Protein AF-A0A9D1Q5Z6-F1 (afdb_monomer)

Organism: NCBI:txid2838621

Mean predicted aligned error: 11.64 Å

Structure (mmCIF, N/CA/C/O backbone):
data_AF-A0A9D1Q5Z6-F1
#
_entry.id   AF-A0A9D1Q5Z6-F1
#
loop_
_atom_site.group_PDB
_atom_site.id
_atom_site.type_symbol
_atom_site.label_atom_id
_atom_site.label_alt_id
_atom_site.label_comp_id
_atom_site.label_asym_id
_atom_site.label_entity_id
_atom_site.label_seq_id
_atom_site.pdbx_PDB_ins_code
_atom_site.Cartn_x
_atom_site.Cartn_y
_atom_site.Cartn_z
_atom_site.occupancy
_atom_site.B_iso_or_equiv
_atom_site.auth_seq_id
_atom_site.auth_comp_id
_atom_site.auth_asym_id
_atom_site.auth_atom_id
_atom_site.pdbx_PDB_model_num
ATOM 1 N N . MET A 1 1 ? -5.722 10.533 19.595 1.00 51.44 1 MET A N 1
ATOM 2 C CA . MET A 1 1 ? -4.584 10.544 18.646 1.00 51.44 1 MET A CA 1
ATOM 3 C C . MET A 1 1 ? -5.113 10.139 17.275 1.00 51.44 1 MET A C 1
ATOM 5 O O . MET A 1 1 ? -5.859 9.169 17.206 1.00 51.44 1 MET A O 1
ATOM 9 N N . ASN A 1 2 ? -4.843 10.920 16.226 1.00 66.69 2 ASN A N 1
ATOM 10 C CA . ASN A 1 2 ? -5.513 10.837 14.918 1.00 66.69 2 ASN A CA 1
ATOM 11 C C . ASN A 1 2 ? -5.148 9.559 14.137 1.00 66.69 2 ASN A C 1
ATOM 13 O O . ASN A 1 2 ? -4.464 9.622 13.119 1.00 66.69 2 ASN A O 1
ATOM 17 N N . TYR A 1 3 ? -5.621 8.396 14.593 1.00 69.75 3 TYR A N 1
ATOM 18 C CA . TYR A 1 3 ? -5.391 7.090 13.962 1.00 69.75 3 TYR A CA 1
ATOM 19 C C . TYR A 1 3 ? -5.806 7.080 12.486 1.00 69.75 3 TYR A C 1
ATOM 21 O O . TYR A 1 3 ? -5.167 6.422 11.674 1.00 69.75 3 TYR A O 1
ATOM 29 N N . ARG A 1 4 ? -6.818 7.881 12.124 1.00 67.44 4 ARG A N 1
ATOM 30 C CA . ARG A 1 4 ? -7.235 8.119 10.735 1.00 67.44 4 ARG A CA 1
ATOM 31 C C . ARG A 1 4 ? -6.081 8.656 9.883 1.00 67.44 4 ARG A C 1
ATOM 33 O O . ARG A 1 4 ? -5.838 8.133 8.809 1.00 67.44 4 ARG A O 1
ATOM 40 N N . LEU A 1 5 ? -5.349 9.648 10.391 1.00 72.56 5 LEU A N 1
ATOM 41 C CA . LEU A 1 5 ? -4.246 10.308 9.687 1.00 72.56 5 LEU A CA 1
ATOM 42 C C . LEU A 1 5 ? -3.028 9.378 9.575 1.00 72.56 5 LEU A C 1
ATOM 44 O O . LEU A 1 5 ? -2.400 9.309 8.522 1.00 72.56 5 LEU A O 1
ATOM 48 N N . LEU A 1 6 ? -2.759 8.588 10.621 1.00 76.62 6 LEU A N 1
ATOM 49 C CA . LEU A 1 6 ? -1.710 7.566 10.604 1.00 76.62 6 LEU A CA 1
ATOM 50 C C . LEU A 1 6 ? -1.993 6.476 9.555 1.00 76.62 6 LEU A C 1
ATOM 52 O O . LEU A 1 6 ? -1.105 6.126 8.784 1.00 76.62 6 LEU A O 1
ATOM 56 N N . LEU A 1 7 ? -3.237 5.987 9.491 1.00 74.25 7 LEU A N 1
ATOM 57 C CA . LEU A 1 7 ? -3.678 5.015 8.486 1.00 74.25 7 LEU A CA 1
ATOM 58 C C . LEU A 1 7 ? -3.581 5.586 7.072 1.00 74.25 7 LEU A C 1
ATOM 60 O O . LEU A 1 7 ? -3.048 4.914 6.196 1.00 74.25 7 LEU A O 1
ATOM 64 N N . THR A 1 8 ? -4.003 6.837 6.865 1.00 75.94 8 THR A N 1
ATOM 65 C CA . THR A 1 8 ? -3.881 7.519 5.569 1.00 75.94 8 THR A CA 1
ATOM 66 C C . THR A 1 8 ? -2.425 7.610 5.107 1.00 75.94 8 THR A C 1
ATOM 68 O O . THR A 1 8 ? -2.126 7.248 3.966 1.00 75.94 8 THR A O 1
ATOM 71 N N . ILE A 1 9 ? -1.504 8.027 5.983 1.00 80.31 9 ILE A N 1
ATOM 72 C CA . ILE A 1 9 ? -0.070 8.084 5.658 1.00 80.31 9 ILE A CA 1
ATOM 73 C C . ILE A 1 9 ? 0.470 6.678 5.365 1.00 80.31 9 ILE A C 1
ATOM 75 O O . ILE A 1 9 ? 1.158 6.491 4.364 1.00 80.31 9 ILE A O 1
ATOM 79 N N . ALA A 1 10 ? 0.111 5.678 6.174 1.00 77.75 10 ALA A N 1
ATOM 80 C CA . ALA A 1 10 ? 0.552 4.295 5.992 1.00 77.75 10 ALA A CA 1
ATOM 81 C C . ALA A 1 10 ? 0.063 3.665 4.672 1.00 77.75 10 ALA A C 1
ATOM 83 O O . ALA A 1 10 ? 0.764 2.833 4.095 1.00 77.75 10 ALA A O 1
ATOM 84 N N . THR A 1 11 ? -1.107 4.069 4.163 1.00 79.12 11 THR A N 1
ATOM 85 C CA . THR A 1 11 ? -1.590 3.672 2.828 1.00 79.12 11 THR A CA 1
ATOM 86 C C . THR A 1 11 ? -0.937 4.438 1.682 1.00 79.12 11 THR A C 1
ATOM 88 O O . THR A 1 11 ? -0.6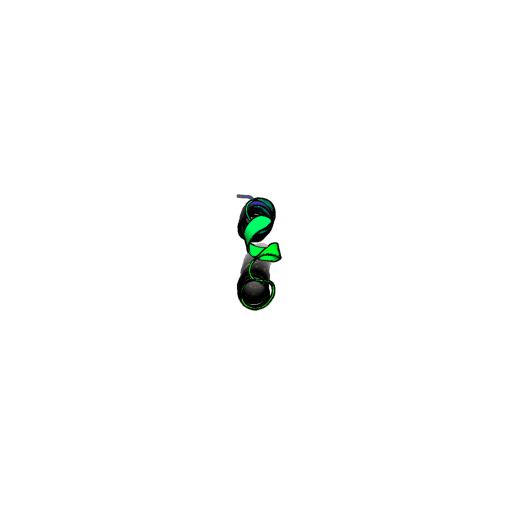88 3.857 0.629 1.00 79.12 11 THR A O 1
ATOM 91 N N . LEU A 1 12 ? -0.652 5.731 1.861 1.00 78.00 12 LEU A N 1
ATOM 92 C CA . LEU A 1 12 ? -0.098 6.580 0.800 1.00 78.00 12 LEU A CA 1
ATOM 93 C C . LEU A 1 12 ? 1.391 6.330 0.558 1.00 78.00 12 LEU A C 1
ATOM 95 O O . LEU A 1 12 ? 1.851 6.393 -0.579 1.00 78.00 12 LEU A O 1
ATOM 99 N N . LEU A 1 13 ? 2.143 6.026 1.613 1.00 81.50 13 LEU A N 1
ATOM 100 C CA . LEU A 1 13 ? 3.590 5.828 1.559 1.00 81.50 13 LEU A CA 1
ATOM 101 C C . LEU A 1 13 ? 4.040 4.758 0.535 1.00 81.50 13 LEU A C 1
ATOM 103 O O . LEU A 1 13 ? 4.917 5.065 -0.275 1.00 81.50 13 LEU A O 1
ATOM 107 N N . PRO A 1 14 ? 3.435 3.555 0.465 1.00 78.12 14 PRO A N 1
ATOM 108 C CA . PRO A 1 14 ? 3.786 2.566 -0.557 1.00 78.12 14 PRO A CA 1
ATOM 109 C C . PRO A 1 14 ? 3.367 2.974 -1.975 1.00 78.12 14 PRO A C 1
ATOM 111 O O . PRO A 1 14 ? 4.085 2.652 -2.920 1.00 78.12 14 PRO A O 1
ATOM 114 N 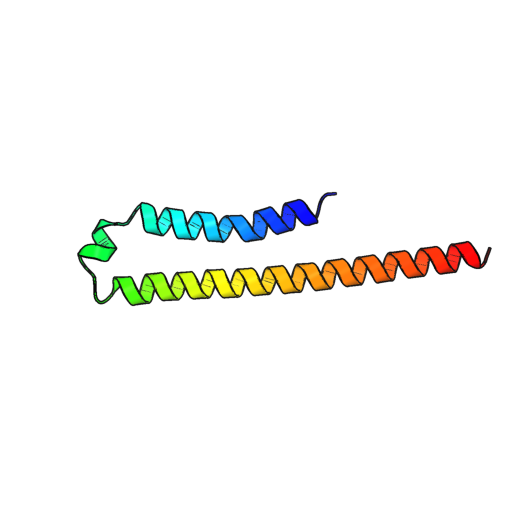N . MET A 1 15 ? 2.267 3.721 -2.147 1.00 78.31 15 MET A N 1
ATOM 115 C CA . MET A 1 15 ? 1.898 4.265 -3.463 1.00 78.31 15 MET A CA 1
ATOM 116 C C . MET A 1 15 ? 2.933 5.276 -3.954 1.00 78.31 15 MET A C 1
ATOM 118 O O . MET A 1 15 ? 3.402 5.176 -5.085 1.00 78.31 15 MET A O 1
ATOM 122 N N . ILE A 1 16 ? 3.324 6.227 -3.103 1.00 80.31 16 ILE A N 1
ATOM 123 C CA . ILE A 1 16 ? 4.328 7.242 -3.444 1.00 80.31 16 ILE A CA 1
ATOM 124 C C . ILE A 1 16 ? 5.651 6.567 -3.809 1.00 80.31 16 ILE A C 1
ATOM 126 O O . ILE A 1 16 ? 6.261 6.925 -4.815 1.00 80.31 16 ILE A O 1
ATOM 130 N N . PHE A 1 17 ? 6.064 5.557 -3.038 1.00 79.44 17 PHE A N 1
ATOM 131 C CA . PHE A 1 17 ? 7.285 4.809 -3.316 1.00 79.44 17 PHE A CA 1
ATOM 132 C C . PHE A 1 17 ? 7.221 4.073 -4.662 1.00 79.44 17 PHE A C 1
ATOM 134 O O . PHE A 1 17 ? 8.166 4.165 -5.444 1.00 79.44 17 PHE A O 1
ATOM 141 N N . TYR A 1 18 ? 6.098 3.416 -4.971 1.00 75.38 18 TYR A N 1
ATOM 142 C CA . TYR A 1 18 ? 5.867 2.755 -6.259 1.00 75.38 18 TYR A CA 1
ATOM 143 C C . TYR A 1 18 ? 5.974 3.728 -7.442 1.00 75.38 18 TYR A C 1
ATOM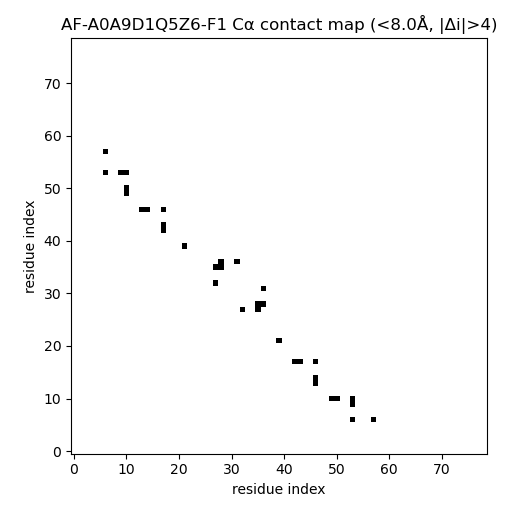 145 O O . TYR A 1 18 ? 6.702 3.463 -8.402 1.00 75.38 18 TYR A O 1
ATOM 153 N N . TYR A 1 19 ? 5.320 4.889 -7.351 1.00 72.12 19 TYR A N 1
ATOM 154 C CA . TYR A 1 19 ? 5.367 5.906 -8.404 1.00 72.12 19 TYR A CA 1
ATOM 155 C C . TYR A 1 19 ? 6.746 6.561 -8.543 1.00 72.12 19 TYR A C 1
ATOM 157 O O . TYR A 1 19 ? 7.193 6.794 -9.668 1.00 72.12 19 TYR A O 1
ATOM 165 N N . LEU A 1 20 ? 7.465 6.802 -7.438 1.00 77.38 20 LEU A N 1
ATOM 166 C CA . LEU A 1 20 ? 8.854 7.269 -7.493 1.00 77.38 20 LEU A CA 1
ATOM 167 C C . LEU A 1 20 ? 9.737 6.251 -8.225 1.00 77.38 20 LEU A C 1
ATOM 169 O O . LEU A 1 20 ? 10.508 6.619 -9.110 1.00 77.38 20 LEU A O 1
ATOM 173 N N . GLN A 1 21 ? 9.614 4.964 -7.889 1.00 70.00 21 GLN A N 1
ATOM 174 C CA . GLN A 1 21 ? 10.425 3.907 -8.496 1.00 70.00 21 GLN A CA 1
ATOM 175 C C . GLN A 1 21 ? 10.183 3.783 -10.006 1.00 70.00 21 GLN A C 1
ATOM 177 O O . GLN A 1 21 ? 11.137 3.583 -10.763 1.00 70.00 21 GLN A O 1
ATOM 182 N N . LEU A 1 22 ? 8.933 3.956 -10.445 1.00 67.69 22 LEU A N 1
ATOM 183 C CA . LEU A 1 22 ? 8.564 4.045 -11.859 1.00 67.69 22 LEU A CA 1
ATOM 184 C C . LEU A 1 22 ? 9.183 5.277 -12.540 1.00 67.69 22 LEU A C 1
ATOM 186 O O . LEU A 1 22 ? 9.722 5.158 -13.640 1.00 67.69 22 LEU A O 1
ATOM 190 N N . GLY A 1 23 ? 9.169 6.437 -11.876 1.00 63.97 23 GLY A N 1
ATOM 191 C CA . GLY A 1 23 ? 9.704 7.695 -12.408 1.00 63.97 23 GLY A CA 1
ATOM 192 C C . GLY A 1 23 ? 11.232 7.744 -12.539 1.00 63.97 23 GLY A C 1
ATOM 193 O O . GLY A 1 23 ? 11.746 8.334 -13.486 1.00 63.97 23 GLY A O 1
ATOM 194 N N . PHE A 1 24 ? 11.979 7.092 -11.640 1.00 63.66 24 PHE A N 1
ATOM 195 C CA . PHE A 1 24 ? 13.452 7.083 -11.666 1.00 63.66 24 PHE A CA 1
ATOM 196 C C . PHE A 1 24 ? 14.062 6.042 -12.622 1.00 63.66 24 PHE A C 1
ATOM 198 O O . PHE A 1 24 ? 15.261 6.098 -12.905 1.00 63.66 24 PHE A O 1
ATOM 205 N N . LYS A 1 25 ? 13.268 5.102 -13.156 1.00 58.16 25 LYS A N 1
ATOM 206 C CA . LYS A 1 25 ? 13.743 4.014 -14.034 1.00 58.16 25 LYS A CA 1
ATOM 207 C C . LYS A 1 25 ? 13.128 3.997 -15.450 1.00 58.16 25 LYS A C 1
ATOM 209 O O . LYS A 1 25 ? 12.790 2.916 -15.939 1.00 58.16 25 LYS A O 1
ATOM 214 N N . PRO A 1 26 ? 13.079 5.124 -16.190 1.00 58.09 26 PRO A N 1
ATOM 215 C CA . PRO A 1 26 ? 12.534 5.138 -17.550 1.00 58.09 26 PRO A CA 1
ATOM 216 C C . PRO A 1 26 ? 13.385 4.315 -18.533 1.00 58.09 26 PRO A C 1
ATOM 218 O O . PRO A 1 26 ? 12.850 3.678 -19.437 1.00 58.09 26 PRO A O 1
ATOM 221 N N . LYS A 1 27 ? 14.711 4.245 -18.324 1.00 53.34 27 LYS A N 1
ATOM 222 C CA . LYS A 1 27 ? 15.623 3.471 -19.187 1.00 53.34 27 LYS A CA 1
ATOM 223 C C . LYS A 1 27 ? 15.335 1.963 -19.156 1.00 53.34 27 LYS A C 1
ATOM 225 O O . LYS A 1 27 ? 15.366 1.322 -20.193 1.00 53.34 27 LYS A O 1
ATOM 230 N N . THR A 1 28 ? 14.976 1.397 -18.004 1.00 53.31 28 THR A N 1
ATOM 231 C CA . THR A 1 28 ? 14.702 -0.049 -17.859 1.00 53.31 28 THR A CA 1
ATOM 232 C C . THR A 1 28 ? 13.391 -0.487 -18.515 1.00 53.31 28 THR A C 1
ATOM 234 O O . THR A 1 28 ? 13.323 -1.596 -19.035 1.00 53.31 28 THR A O 1
ATOM 237 N N . LEU A 1 29 ? 12.374 0.383 -18.532 1.00 52.62 29 LEU A N 1
ATOM 238 C CA . LEU A 1 29 ? 11.107 0.138 -19.234 1.00 52.62 29 LEU A CA 1
ATOM 239 C C . LEU A 1 29 ? 11.293 0.118 -20.758 1.00 52.62 29 LEU A C 1
ATOM 241 O O . LEU A 1 29 ? 10.650 -0.674 -21.440 1.00 52.62 29 LEU A O 1
ATOM 245 N N . ALA A 1 30 ? 12.205 0.944 -21.279 1.00 55.50 30 ALA A N 1
ATOM 246 C CA . ALA A 1 30 ? 12.512 1.005 -22.705 1.00 55.50 30 ALA A CA 1
ATOM 247 C C . ALA A 1 30 ? 13.442 -0.132 -23.178 1.00 55.50 30 ALA A C 1
ATOM 249 O O . ALA A 1 30 ? 13.252 -0.649 -24.274 1.00 55.50 30 ALA A O 1
ATOM 250 N N . THR A 1 31 ? 14.435 -0.548 -22.378 1.00 54.75 31 THR A N 1
ATOM 251 C CA . THR A 1 31 ? 15.410 -1.586 -22.789 1.00 54.75 31 THR A CA 1
ATOM 252 C C . THR A 1 31 ? 14.918 -3.018 -22.550 1.00 54.75 31 THR A C 1
ATOM 254 O O . THR A 1 31 ? 15.302 -3.925 -23.280 1.00 54.75 31 THR A O 1
ATOM 257 N N . TYR A 1 32 ? 14.044 -3.238 -21.562 1.00 52.91 32 TYR A N 1
ATOM 258 C CA . TYR A 1 32 ? 13.505 -4.558 -21.219 1.00 52.91 32 TYR A CA 1
ATOM 259 C C . TYR A 1 32 ? 11.987 -4.588 -21.378 1.00 52.91 32 TYR A C 1
ATOM 261 O O . TYR A 1 32 ? 11.279 -4.986 -20.458 1.00 52.91 32 TYR A O 1
ATOM 269 N N . PHE A 1 33 ? 11.466 -4.202 -22.542 1.00 51.84 33 PHE A N 1
ATOM 270 C CA . PHE A 1 33 ? 10.021 -4.208 -22.812 1.00 51.84 33 PHE A CA 1
ATOM 271 C C . PHE A 1 33 ? 9.351 -5.569 -22.500 1.00 51.84 33 PHE A C 1
ATOM 273 O O . PHE A 1 33 ? 8.169 -5.613 -22.203 1.00 51.84 33 PHE A O 1
ATOM 280 N N . VAL A 1 34 ? 10.104 -6.679 -22.478 1.00 55.72 34 VAL A N 1
ATOM 281 C CA . VAL A 1 34 ? 9.600 -8.025 -22.131 1.00 55.72 34 VAL A CA 1
ATOM 282 C C . VAL A 1 34 ? 9.784 -8.400 -20.642 1.00 55.72 34 VAL A C 1
ATOM 284 O O . VAL A 1 34 ? 8.936 -9.093 -20.090 1.00 55.72 34 VAL A O 1
ATOM 287 N N . MET A 1 35 ? 10.833 -7.927 -19.947 1.00 53.19 35 MET A N 1
ATOM 288 C CA . MET A 1 35 ? 11.093 -8.251 -18.520 1.00 53.19 35 MET A CA 1
ATOM 289 C C . MET A 1 35 ? 10.702 -7.137 -17.525 1.00 53.19 35 MET A C 1
ATOM 291 O O . MET A 1 35 ? 10.487 -7.408 -16.347 1.00 53.19 35 MET A O 1
ATOM 295 N N . GLY A 1 36 ? 10.570 -5.885 -17.968 1.00 54.31 36 GLY A N 1
ATOM 296 C CA . GLY A 1 36 ? 10.143 -4.747 -17.144 1.00 54.31 36 GLY A CA 1
ATOM 297 C C . GLY A 1 36 ? 8.629 -4.697 -16.905 1.00 54.31 36 GLY A C 1
ATOM 298 O O . GLY A 1 36 ? 8.178 -4.238 -15.852 1.00 54.31 36 GLY A O 1
ATOM 299 N N . ILE A 1 37 ? 7.840 -5.232 -17.844 1.00 59.09 37 ILE A N 1
ATOM 300 C CA . ILE A 1 37 ? 6.381 -5.371 -17.720 1.00 59.09 37 ILE A CA 1
ATOM 301 C C . ILE A 1 37 ? 5.998 -6.291 -16.544 1.00 59.09 37 ILE A C 1
ATOM 303 O O . ILE A 1 37 ? 5.258 -5.833 -15.673 1.00 59.09 37 ILE A O 1
ATOM 307 N N . PRO A 1 38 ? 6.526 -7.527 -16.407 1.00 66.56 38 PRO A N 1
ATOM 308 C CA . PRO A 1 38 ? 6.152 -8.383 -15.279 1.00 66.56 38 PRO A CA 1
ATOM 309 C C . PRO A 1 38 ? 6.579 -7.807 -13.919 1.00 66.56 38 PRO A C 1
ATOM 311 O O . PRO A 1 38 ? 5.845 -7.947 -12.944 1.00 66.56 38 PRO A O 1
ATOM 314 N N . GLY A 1 39 ? 7.709 -7.093 -13.844 1.00 66.50 39 GLY A N 1
ATOM 315 C CA . GLY A 1 39 ? 8.163 -6.467 -12.596 1.00 66.50 39 GLY A CA 1
ATOM 316 C C . GLY A 1 39 ? 7.274 -5.311 -12.123 1.00 66.50 39 GLY A C 1
ATOM 317 O O . GLY A 1 39 ? 6.961 -5.216 -10.937 1.00 66.50 39 GLY A O 1
ATOM 318 N N . SER A 1 40 ? 6.836 -4.445 -13.041 1.00 69.69 40 SER A N 1
ATOM 319 C CA . SER A 1 40 ? 5.953 -3.313 -12.712 1.00 69.69 40 SER A CA 1
ATOM 320 C C . SER A 1 40 ? 4.535 -3.757 -12.337 1.00 69.69 40 SER A C 1
ATOM 322 O O . SER A 1 40 ? 3.947 -3.185 -11.415 1.00 69.69 40 SER A O 1
ATOM 324 N N . ILE A 1 41 ? 4.023 -4.815 -12.977 1.00 74.12 41 ILE A N 1
ATOM 325 C CA . ILE A 1 41 ? 2.747 -5.453 -12.624 1.00 74.12 41 ILE A CA 1
ATOM 326 C C . ILE A 1 41 ? 2.843 -6.112 -11.246 1.00 74.12 41 ILE A C 1
ATOM 328 O O . ILE A 1 41 ? 1.971 -5.890 -10.411 1.00 74.12 41 ILE A O 1
ATOM 332 N N . PHE A 1 42 ? 3.915 -6.864 -10.972 1.00 79.44 42 PHE A N 1
ATOM 333 C CA . PHE A 1 42 ? 4.118 -7.510 -9.672 1.00 79.44 42 PHE A CA 1
ATOM 334 C C . PHE A 1 42 ? 4.115 -6.493 -8.527 1.00 79.44 42 PHE A C 1
ATOM 336 O O . PHE A 1 42 ? 3.366 -6.641 -7.563 1.00 79.44 42 PHE A O 1
ATOM 343 N N . TRP A 1 43 ? 4.886 -5.411 -8.663 1.00 74.62 43 TRP A N 1
ATOM 344 C CA . TRP A 1 43 ? 4.894 -4.336 -7.672 1.00 74.62 43 TRP A CA 1
ATOM 345 C C . TRP A 1 43 ? 3.532 -3.640 -7.541 1.00 74.62 43 TRP A C 1
ATOM 347 O O . TRP A 1 43 ? 3.128 -3.313 -6.427 1.00 74.62 43 TRP A O 1
ATOM 357 N N . GLY A 1 44 ? 2.789 -3.476 -8.640 1.00 77.12 44 GLY A N 1
ATOM 358 C CA . GLY A 1 44 ? 1.423 -2.946 -8.604 1.00 77.12 44 GLY A CA 1
ATOM 359 C C . GLY A 1 44 ? 0.465 -3.837 -7.805 1.00 77.12 44 GLY A C 1
ATOM 360 O O . GLY A 1 44 ? -0.281 -3.340 -6.960 1.00 77.12 44 GLY A O 1
ATOM 361 N N . VAL A 1 45 ? 0.533 -5.158 -7.999 1.00 81.25 45 VAL A N 1
ATOM 362 C CA . VAL A 1 45 ? -0.262 -6.138 -7.237 1.00 81.25 45 VAL A CA 1
ATOM 363 C C . VAL A 1 45 ? 0.098 -6.097 -5.750 1.00 81.25 45 VAL A C 1
ATOM 365 O O . VAL A 1 45 ? -0.798 -6.094 -4.909 1.00 81.25 45 VAL A O 1
ATOM 368 N N . VAL A 1 46 ? 1.385 -5.990 -5.406 1.00 83.81 46 VAL A N 1
ATOM 369 C CA . VAL A 1 46 ? 1.836 -5.860 -4.008 1.00 83.81 46 VAL A CA 1
ATOM 370 C C . VAL A 1 46 ? 1.240 -4.613 -3.343 1.00 83.81 46 VAL A C 1
ATOM 372 O O . VAL A 1 46 ? 0.732 -4.696 -2.224 1.00 83.81 46 VAL A O 1
ATOM 375 N N . VAL A 1 47 ? 1.233 -3.470 -4.038 1.00 82.25 47 VAL A N 1
ATOM 376 C CA . VAL A 1 47 ? 0.632 -2.225 -3.526 1.00 82.25 47 VAL A CA 1
ATOM 377 C C . VAL A 1 47 ? -0.887 -2.354 -3.380 1.00 82.25 47 VAL A C 1
ATOM 379 O O . VAL A 1 47 ? -1.441 -1.892 -2.381 1.00 82.25 47 VAL A O 1
ATOM 382 N N . MET A 1 48 ? -1.569 -3.019 -4.319 1.00 84.19 48 MET A N 1
ATOM 383 C CA . MET A 1 48 ? -3.005 -3.300 -4.200 1.00 84.19 48 MET A CA 1
ATOM 384 C C . MET A 1 48 ? -3.321 -4.173 -2.981 1.00 84.19 48 MET A C 1
ATOM 386 O O . MET A 1 48 ? -4.199 -3.820 -2.193 1.00 84.19 48 MET A O 1
ATOM 390 N N . VAL A 1 49 ? -2.588 -5.273 -2.784 1.00 86.44 49 VAL A N 1
ATOM 391 C CA . VAL A 1 49 ? -2.763 -6.167 -1.626 1.00 86.44 49 VAL A CA 1
ATOM 392 C C . VAL A 1 49 ? -2.524 -5.413 -0.315 1.00 86.44 49 VAL A C 1
ATOM 394 O O . VAL A 1 49 ? -3.291 -5.570 0.637 1.00 86.44 49 VAL A O 1
ATOM 397 N N . TRP A 1 50 ? -1.518 -4.536 -0.274 1.00 84.06 50 TRP A N 1
ATOM 398 C CA . TRP A 1 50 ? -1.260 -3.679 0.884 1.00 84.06 50 TRP A CA 1
ATOM 399 C C . TRP A 1 50 ? -2.416 -2.714 1.178 1.00 84.06 50 TRP A C 1
ATOM 401 O O . TRP A 1 50 ? -2.827 -2.561 2.330 1.00 84.06 50 TRP A O 1
ATOM 411 N N . GLY A 1 51 ? -2.978 -2.091 0.139 1.00 82.25 51 GLY A N 1
ATOM 412 C CA . GLY A 1 51 ? -4.145 -1.217 0.265 1.00 82.25 51 GLY A CA 1
ATOM 413 C C . GLY A 1 51 ? -5.359 -1.943 0.850 1.00 82.25 51 GLY A C 1
ATOM 414 O O . GLY A 1 51 ? -6.002 -1.428 1.766 1.00 82.25 51 GLY A O 1
ATOM 415 N N . VAL A 1 52 ? -5.628 -3.169 0.387 1.00 85.81 52 VAL A N 1
ATOM 416 C CA . VAL A 1 52 ? -6.714 -4.016 0.914 1.00 85.81 52 VAL A CA 1
ATOM 417 C C . VAL A 1 52 ? -6.485 -4.360 2.390 1.00 85.81 52 VAL A C 1
ATOM 419 O O . VAL A 1 52 ? -7.404 -4.231 3.198 1.00 85.81 52 VAL A O 1
ATOM 422 N N . LEU A 1 53 ? -5.259 -4.728 2.773 1.00 86.88 53 LEU A N 1
ATOM 423 C CA . LEU A 1 53 ? -4.890 -5.002 4.169 1.00 86.88 53 LEU A CA 1
ATOM 424 C C . LEU A 1 53 ? -5.155 -3.804 5.090 1.00 86.88 53 LEU A C 1
ATOM 426 O O . LEU A 1 53 ? -5.746 -3.954 6.162 1.00 86.88 53 LEU A O 1
ATOM 430 N N . MET A 1 54 ? -4.767 -2.605 4.657 1.00 80.69 54 MET A N 1
ATOM 431 C CA . MET A 1 54 ? -5.000 -1.381 5.425 1.00 80.69 54 MET A CA 1
ATOM 432 C C . MET A 1 54 ? -6.485 -1.017 5.521 1.00 80.69 54 MET A C 1
ATOM 434 O O . MET A 1 54 ? -6.932 -0.555 6.572 1.00 80.69 54 MET A O 1
ATOM 438 N N . ALA A 1 55 ? -7.273 -1.274 4.473 1.00 78.75 55 ALA A N 1
ATOM 439 C CA . ALA A 1 55 ? -8.721 -1.086 4.507 1.00 78.75 55 ALA A CA 1
ATOM 440 C C . ALA A 1 55 ? -9.400 -2.035 5.512 1.00 78.75 55 ALA A C 1
ATOM 442 O O . ALA A 1 55 ? -10.254 -1.604 6.289 1.00 78.75 55 ALA A O 1
ATOM 443 N N . ILE A 1 56 ? -8.982 -3.305 5.564 1.00 85.25 56 ILE A N 1
ATOM 444 C CA . ILE A 1 56 ? -9.482 -4.272 6.554 1.00 85.25 56 ILE A CA 1
ATOM 445 C C . ILE A 1 56 ? -9.138 -3.807 7.974 1.00 85.25 56 ILE A C 1
ATOM 447 O O . ILE A 1 56 ? -10.012 -3.777 8.841 1.00 85.25 56 ILE A O 1
ATOM 451 N N . LEU A 1 57 ? -7.892 -3.385 8.212 1.00 84.00 57 LEU A N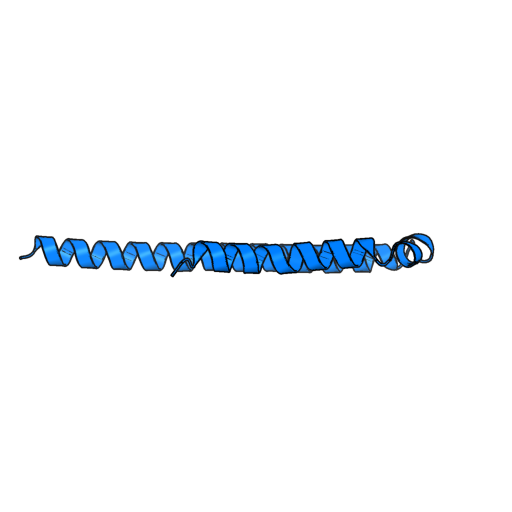 1
ATOM 452 C CA . LEU A 1 57 ? -7.470 -2.849 9.510 1.00 84.00 57 LEU A CA 1
ATOM 453 C C . LEU A 1 57 ? -8.293 -1.626 9.923 1.00 84.00 57 LEU A C 1
ATOM 455 O O . LEU A 1 57 ? -8.718 -1.540 11.076 1.00 84.00 57 LEU A O 1
ATOM 459 N N . TYR A 1 58 ? -8.565 -0.713 8.988 1.00 79.81 58 TYR A N 1
ATOM 460 C CA . TYR A 1 58 ? -9.417 0.448 9.236 1.00 79.81 58 TYR A CA 1
ATOM 461 C C . TYR A 1 58 ? -10.812 0.035 9.720 1.00 79.81 58 TYR A C 1
ATOM 463 O O . TYR A 1 58 ? -11.282 0.537 10.743 1.00 79.81 58 TYR A O 1
ATOM 471 N N . VAL A 1 59 ?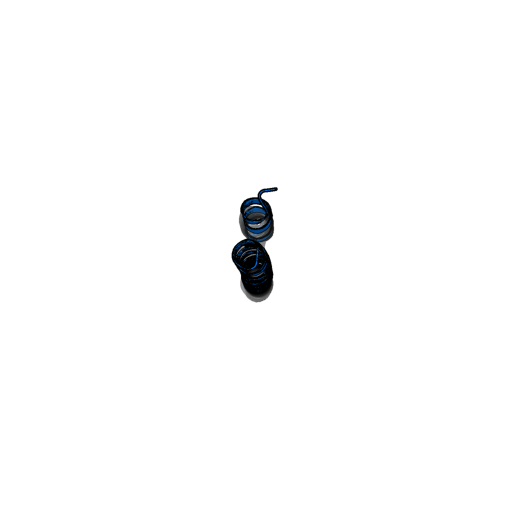 -11.452 -0.914 9.029 1.00 79.56 59 VAL A N 1
ATOM 472 C CA . VAL A 1 59 ? -12.790 -1.409 9.390 1.00 79.56 59 VAL A CA 1
ATOM 473 C C . VAL A 1 59 ? -1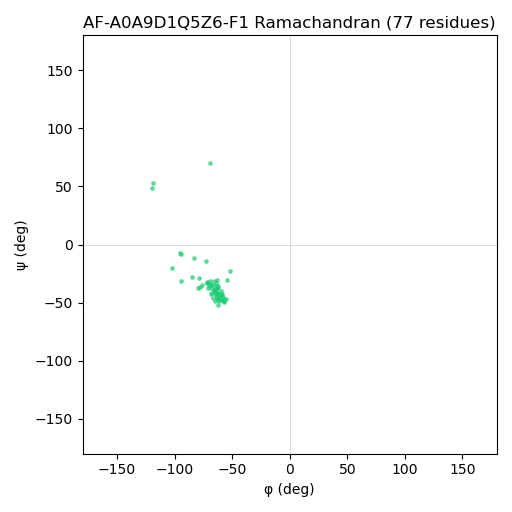2.779 -2.078 10.764 1.00 79.56 59 VAL A C 1
ATOM 475 O O . VAL A 1 59 ? -13.644 -1.787 11.589 1.00 79.56 59 VAL A O 1
ATOM 478 N N . VAL A 1 60 ? -11.789 -2.928 11.048 1.00 83.62 60 VAL A N 1
ATOM 479 C CA . VAL A 1 60 ? -11.675 -3.625 12.341 1.00 83.62 60 VAL A CA 1
ATOM 480 C C . VAL A 1 60 ? -11.497 -2.637 13.493 1.00 83.62 60 VAL A C 1
ATOM 482 O O . VAL A 1 60 ? -12.172 -2.761 14.518 1.00 83.62 60 VAL A O 1
ATOM 485 N N . ILE A 1 61 ? -10.622 -1.641 13.333 1.00 80.5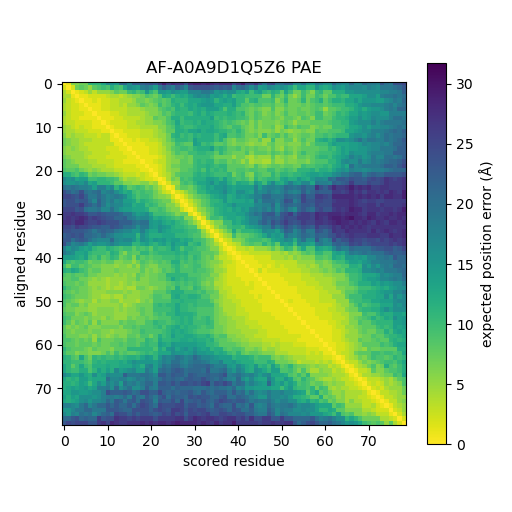0 61 ILE A N 1
ATOM 486 C CA . ILE A 1 61 ? -10.398 -0.604 14.349 1.00 80.50 61 ILE A CA 1
ATOM 487 C C . ILE A 1 61 ? -11.679 0.203 14.563 1.00 80.50 61 ILE A C 1
ATOM 489 O O . ILE A 1 61 ? -12.106 0.381 15.702 1.00 80.50 61 ILE A O 1
ATOM 493 N N . HIS A 1 62 ? -12.335 0.629 13.483 1.00 77.50 62 HIS A N 1
ATOM 494 C CA . HIS A 1 62 ? -13.548 1.435 13.574 1.00 77.50 62 HIS A CA 1
ATOM 495 C C . HIS A 1 62 ? -14.709 0.678 14.242 1.00 77.50 62 HIS A C 1
ATOM 497 O O . HIS A 1 62 ? -15.395 1.231 15.103 1.00 77.50 62 HIS A O 1
ATOM 503 N N . GLN A 1 63 ? -14.894 -0.609 13.926 1.00 76.44 63 GLN A N 1
ATOM 504 C CA . GLN A 1 63 ? -15.905 -1.436 14.590 1.00 76.44 63 GLN A CA 1
ATOM 505 C C . GLN A 1 63 ? -15.600 -1.669 16.075 1.00 76.44 63 GLN A C 1
ATOM 507 O O . GLN A 1 63 ? -16.516 -1.618 16.898 1.00 76.44 63 GLN A O 1
ATOM 512 N N . LYS A 1 64 ? -14.330 -1.892 16.446 1.00 74.75 64 LYS A N 1
ATOM 513 C CA . LYS A 1 64 ? -13.936 -2.023 17.859 1.00 74.75 64 LYS A CA 1
ATOM 514 C C . LYS A 1 64 ? -14.188 -0.735 18.643 1.00 74.75 64 LYS A C 1
ATOM 516 O O . LYS A 1 64 ? -14.711 -0.805 19.753 1.00 74.75 64 LYS A O 1
ATOM 521 N N . THR A 1 65 ? -13.880 0.426 18.065 1.00 72.31 65 THR A N 1
ATOM 522 C CA . THR A 1 65 ? -14.171 1.724 18.689 1.00 72.31 65 THR A CA 1
ATOM 523 C C . THR A 1 65 ? -15.673 1.928 18.898 1.00 72.31 65 THR A C 1
ATOM 525 O O . THR A 1 65 ? -16.071 2.305 19.995 1.00 72.31 65 THR A O 1
ATOM 528 N N . ASN A 1 66 ? -16.522 1.612 17.914 1.00 62.50 66 ASN A N 1
ATOM 529 C CA . ASN A 1 66 ? -17.976 1.764 18.072 1.00 62.50 66 ASN A CA 1
ATOM 530 C C . ASN A 1 66 ? -18.570 0.853 19.157 1.00 62.50 66 ASN A C 1
ATOM 532 O O . ASN A 1 66 ? -19.437 1.293 19.910 1.00 62.50 66 ASN A O 1
ATOM 536 N N . LYS A 1 67 ? -18.081 -0.388 19.294 1.00 62.88 67 LYS A N 1
ATOM 537 C CA . LYS A 1 67 ? -18.508 -1.274 20.393 1.00 62.88 67 LYS A CA 1
ATOM 538 C C . LYS A 1 67 ? -18.147 -0.710 21.767 1.00 62.88 67 LYS A C 1
ATOM 540 O O . LYS A 1 67 ? -18.980 -0.746 22.667 1.00 62.88 67 LYS A O 1
ATOM 545 N N . SER A 1 68 ? -16.939 -0.160 21.904 1.00 59.34 68 SER A N 1
ATOM 546 C CA . SER A 1 68 ? -16.497 0.476 23.148 1.00 59.34 68 SER A CA 1
ATOM 547 C C . SER A 1 68 ? -17.383 1.666 23.520 1.00 59.34 68 SER A C 1
ATOM 549 O O . SER A 1 68 ? -17.782 1.771 24.671 1.00 59.34 68 SER A O 1
ATOM 551 N N . VAL A 1 69 ? -17.738 2.523 22.556 1.00 64.44 69 VAL A N 1
ATOM 552 C CA . VAL A 1 69 ? -18.597 3.693 22.807 1.00 64.44 69 VAL A CA 1
ATOM 553 C C . VAL A 1 69 ? -20.011 3.275 23.224 1.00 64.44 69 VAL A C 1
ATOM 555 O O . VAL A 1 69 ? -20.583 3.883 24.125 1.00 64.44 69 VAL A O 1
ATOM 558 N N . MET A 1 70 ? -20.584 2.227 22.622 1.00 62.75 70 MET A N 1
ATOM 559 C CA . M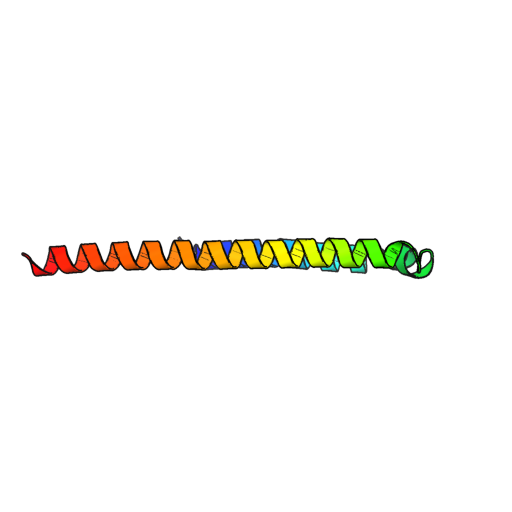ET A 1 70 ? -21.911 1.737 23.024 1.00 62.75 70 MET A CA 1
ATOM 560 C C . MET A 1 70 ? -21.940 1.183 24.454 1.00 62.75 70 MET A C 1
ATOM 562 O O . MET A 1 70 ? -22.892 1.467 25.176 1.00 62.75 70 MET A O 1
ATOM 566 N N . GLN A 1 71 ? -20.914 0.442 24.887 1.00 64.56 71 GLN A N 1
ATOM 567 C CA . GLN A 1 71 ? -20.849 -0.071 26.264 1.00 64.56 71 GLN A CA 1
ATOM 568 C C . GLN A 1 71 ? -20.817 1.059 27.296 1.00 64.56 71 GLN A C 1
ATOM 570 O O . GLN A 1 71 ? -21.573 1.018 28.260 1.00 64.56 71 GLN A O 1
ATOM 575 N N . THR A 1 72 ? -20.025 2.105 27.051 1.00 65.62 72 THR A N 1
ATOM 576 C CA . THR A 1 72 ? -19.936 3.255 27.963 1.00 65.62 72 THR A CA 1
ATOM 577 C C . THR A 1 72 ? -21.261 4.018 28.073 1.00 65.62 72 THR A C 1
ATOM 579 O O . THR A 1 72 ? -21.605 4.501 29.146 1.00 65.62 72 THR A O 1
ATOM 582 N N . ASN A 1 73 ? -22.038 4.123 26.988 1.00 69.12 73 ASN A N 1
ATOM 583 C CA . ASN A 1 73 ? -23.342 4.799 27.030 1.00 69.12 73 ASN A CA 1
ATOM 584 C C . ASN A 1 73 ? -24.412 3.990 27.778 1.00 69.12 73 ASN A C 1
ATOM 586 O O . ASN A 1 73 ? -25.269 4.581 28.420 1.00 69.12 73 ASN A O 1
ATOM 590 N N . LEU A 1 74 ? -24.371 2.656 27.707 1.00 69.38 74 LEU A N 1
ATOM 591 C CA . LEU A 1 74 ? -25.305 1.800 28.447 1.00 69.38 74 LEU A CA 1
ATOM 592 C C . LEU A 1 74 ? -25.027 1.806 29.955 1.00 69.38 74 LEU A C 1
ATOM 594 O O . LEU A 1 74 ? -25.966 1.737 30.736 1.00 69.38 74 LEU A O 1
ATOM 598 N N . GLU A 1 75 ? -23.762 1.930 30.355 1.00 69.88 75 GLU A N 1
ATOM 599 C CA . GLU A 1 75 ? -23.367 2.071 31.762 1.00 69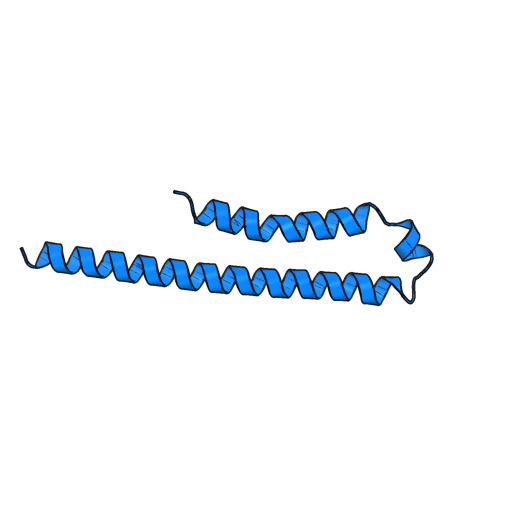.88 75 GLU A CA 1
ATOM 600 C C . GLU A 1 75 ? -23.839 3.413 32.351 1.00 69.88 75 GLU A C 1
ATOM 602 O O . GLU A 1 75 ? -24.426 3.432 33.423 1.00 69.88 75 GLU A O 1
ATOM 607 N N . ASN A 1 76 ? -23.717 4.516 31.600 1.00 64.88 76 ASN A N 1
ATOM 608 C CA . ASN A 1 76 ? -24.177 5.847 32.034 1.00 64.88 76 ASN A CA 1
ATOM 609 C C . ASN A 1 76 ? -25.708 6.034 32.038 1.00 64.88 76 ASN A C 1
ATOM 611 O O . ASN A 1 76 ? -26.190 7.027 32.569 1.00 64.88 76 ASN A O 1
ATOM 615 N N . LEU A 1 77 ? -26.475 5.144 31.402 1.00 67.44 77 LEU A N 1
ATOM 616 C CA . LEU A 1 77 ? -27.947 5.165 31.432 1.00 67.44 77 LEU A CA 1
ATOM 617 C C . LEU A 1 77 ? -28.529 4.254 32.527 1.00 67.44 77 LEU A C 1
ATOM 619 O O . LEU A 1 77 ? -29.745 4.235 32.714 1.00 67.44 77 LEU A O 1
ATOM 623 N N . GLY A 1 78 ? -27.680 3.453 33.179 1.00 60.56 78 GLY A N 1
ATOM 624 C CA . GLY A 1 78 ? -28.046 2.568 34.286 1.00 60.56 78 GLY A CA 1
ATOM 625 C C . GLY A 1 78 ? -27.806 3.163 35.678 1.00 60.56 78 GLY A C 1
ATOM 626 O O . GLY A 1 78 ? -28.212 2.533 36.654 1.00 60.56 78 GLY A O 1
ATOM 627 N N . GLU A 1 79 ? -27.172 4.338 35.758 1.00 51.38 79 GLU A N 1
ATOM 628 C CA . GLU A 1 79 ? -27.064 5.191 36.957 1.00 51.38 79 GLU A CA 1
ATOM 629 C C . GLU A 1 79 ? -28.097 6.327 36.918 1.00 51.38 79 GLU A C 1
ATOM 631 O O . GLU A 1 79 ? -28.608 6.686 38.005 1.00 51.38 79 GLU A O 1
#

Solvent-accessible surface area (backbone atoms only — not comparable to full-atom values): 4499 Å² total; per-residue (Å²): 128,69,59,69,57,55,50,51,49,66,55,45,51,57,53,54,50,51,52,48,56,57,68,77,41,59,66,51,50,69,75,29,66,79,64,37,52,61,54,56,51,51,54,50,51,54,50,50,53,50,46,53,53,52,51,52,51,51,52,54,52,52,53,54,52,53,54,55,55,52,54,56,53,56,56,69,71,74,112

Sequence (79 aa):
MNYRLLLTIATLLPMIFYYLQLGFKPKTLATYFVMGIPGSIFWGVVVMVWGVLMAILYVVIHQKTNKSVMQTNLENLGE

Radius of gyration: 20.56 Å; Cα contacts (8 Å, |Δi|>4): 17; chains: 1; bounding box: 44×19×60 Å

pLDDT: mean 70.68, std 10.38, range [51.38, 86.88]

Secondary structure (DSSP, 8-state):
--HHHHHHHHHHHHHHHHHHHHHH-HHHHHH-TTTHHHHHHHHHHHHHHHHHHHHHHHHHHHHHHHHHHHHHHHHHT--

Foldseek 3Di:
DPVVVVLVCQLVVLVVVLVVVVVVPPVCCVVCVPPVVVVNVVSVVVSVVSNVVSVVVVVVVVVVVVVVVVVVVVVVVVD